Protein AF-A0A645IH89-F1 (afdb_monomer_lite)

Structure (mmCIF, N/CA/C/O backbone):
data_AF-A0A645IH89-F1
#
_entry.id   AF-A0A645IH89-F1
#
loop_
_atom_site.group_PDB
_atom_site.id
_atom_site.type_symbol
_atom_site.label_atom_id
_atom_site.label_alt_id
_atom_site.label_comp_id
_atom_site.label_asym_id
_atom_site.label_entity_id
_atom_site.label_seq_id
_atom_site.pdbx_PDB_ins_code
_atom_site.Cartn_x
_atom_site.Cartn_y
_atom_site.Cartn_z
_atom_site.occupancy
_atom_site.B_iso_or_equiv
_atom_site.auth_seq_id
_atom_site.auth_comp_id
_atom_site.auth_asym_id
_atom_site.auth_atom_id
_atom_site.pdbx_PDB_model_num
ATOM 1 N N . MET A 1 1 ? 17.373 6.473 -4.289 1.00 56.59 1 MET A N 1
ATOM 2 C CA . MET A 1 1 ? 18.399 5.830 -5.144 1.00 56.59 1 MET A CA 1
ATOM 3 C C . MET A 1 1 ? 18.206 4.321 -5.293 1.00 56.59 1 MET A C 1
ATOM 5 O O . MET A 1 1 ? 18.484 3.827 -6.373 1.00 56.59 1 MET A O 1
ATOM 9 N N . LEU A 1 2 ? 17.689 3.603 -4.281 1.00 73.56 2 LEU A N 1
ATOM 10 C CA . LEU A 1 2 ? 17.451 2.150 -4.355 1.00 73.56 2 LEU A CA 1
ATOM 11 C C . LEU A 1 2 ? 16.590 1.724 -5.562 1.00 73.56 2 LEU A C 1
ATOM 13 O O . LEU A 1 2 ? 17.005 0.865 -6.325 1.00 73.56 2 LEU A O 1
ATOM 17 N N . PHE A 1 3 ? 15.436 2.365 -5.779 1.00 76.69 3 PHE A N 1
ATOM 18 C CA . PHE A 1 3 ? 14.535 2.012 -6.887 1.00 76.69 3 PHE A CA 1
ATOM 19 C C . PHE A 1 3 ? 15.138 2.283 -8.274 1.00 76.69 3 PHE A C 1
ATOM 21 O O . PHE A 1 3 ? 15.017 1.447 -9.159 1.00 76.69 3 PHE A O 1
ATOM 28 N N . ASN A 1 4 ? 15.901 3.371 -8.415 1.00 73.50 4 ASN A N 1
ATOM 29 C CA . ASN A 1 4 ? 16.616 3.697 -9.652 1.00 73.50 4 ASN A CA 1
ATOM 30 C C . ASN A 1 4 ? 17.716 2.670 -9.985 1.00 73.50 4 ASN A C 1
ATOM 32 O O . ASN A 1 4 ? 17.926 2.336 -11.143 1.00 73.50 4 ASN A O 1
ATOM 36 N N . MET A 1 5 ? 18.407 2.134 -8.972 1.00 72.81 5 MET A N 1
ATOM 37 C CA . MET A 1 5 ? 19.404 1.066 -9.160 1.00 72.81 5 MET A CA 1
ATOM 38 C C . MET A 1 5 ? 18.766 -0.287 -9.507 1.00 72.81 5 MET A C 1
ATOM 40 O O . MET A 1 5 ? 19.414 -1.124 -10.125 1.00 72.81 5 MET A O 1
ATOM 44 N N . LEU A 1 6 ? 17.502 -0.491 -9.126 1.00 79.00 6 LEU A N 1
ATOM 45 C CA . LEU A 1 6 ? 16.707 -1.675 -9.466 1.00 79.00 6 LEU A CA 1
ATOM 46 C C . LEU A 1 6 ? 16.033 -1.572 -10.847 1.00 79.00 6 LEU A C 1
ATOM 48 O O . LEU A 1 6 ? 15.339 -2.502 -11.242 1.00 79.00 6 LEU A O 1
ATOM 52 N N . GLY A 1 7 ? 16.237 -0.469 -11.579 1.00 76.44 7 GLY A N 1
ATOM 53 C CA . GLY A 1 7 ? 15.638 -0.251 -12.899 1.00 76.44 7 GLY A CA 1
ATOM 54 C C . GLY A 1 7 ? 14.154 0.124 -12.862 1.00 76.44 7 GLY A C 1
ATOM 55 O O . GLY A 1 7 ? 13.472 -0.042 -13.872 1.00 76.44 7 GLY A O 1
ATOM 56 N N . TYR A 1 8 ? 13.662 0.601 -11.714 1.00 80.75 8 TYR A N 1
ATOM 57 C CA . TYR A 1 8 ? 12.318 1.155 -11.561 1.00 80.75 8 TYR A CA 1
ATOM 58 C C . TYR A 1 8 ? 12.349 2.678 -11.592 1.00 80.75 8 TYR A C 1
ATOM 60 O O . TYR A 1 8 ? 13.271 3.294 -11.044 1.00 80.75 8 TYR A O 1
ATOM 68 N N . ASP A 1 9 ? 11.286 3.277 -12.130 1.00 83.31 9 ASP A N 1
ATOM 69 C CA . ASP A 1 9 ? 11.062 4.710 -11.995 1.00 83.31 9 ASP A CA 1
ATOM 70 C C . ASP A 1 9 ? 10.962 5.090 -10.500 1.00 83.31 9 ASP A C 1
ATOM 72 O O . ASP A 1 9 ? 10.087 4.600 -9.770 1.00 83.31 9 ASP A O 1
ATOM 76 N N . PRO A 1 10 ? 11.877 5.936 -9.990 1.00 82.88 10 PRO A N 1
ATOM 77 C CA . PRO A 1 10 ? 11.934 6.243 -8.572 1.00 82.88 10 PRO A CA 1
ATOM 78 C C . PRO A 1 10 ? 10.730 7.062 -8.098 1.00 82.88 10 PRO A C 1
ATOM 80 O O . PRO A 1 10 ? 10.415 6.990 -6.911 1.00 82.88 10 PRO A O 1
ATOM 83 N N . VAL A 1 11 ? 10.060 7.815 -8.976 1.00 84.56 11 VAL A N 1
ATOM 84 C CA . VAL A 1 11 ? 8.894 8.643 -8.631 1.00 84.56 11 VAL A CA 1
ATOM 85 C C . VAL A 1 11 ? 7.670 7.757 -8.415 1.00 84.56 11 VAL A C 1
ATOM 87 O O . VAL A 1 11 ? 6.981 7.882 -7.397 1.00 84.56 11 VAL A O 1
ATOM 90 N N . ILE A 1 12 ? 7.425 6.809 -9.315 1.00 84.56 12 ILE A N 1
ATOM 91 C CA . ILE A 1 12 ? 6.317 5.850 -9.219 1.00 84.56 12 ILE A CA 1
ATOM 92 C C . ILE A 1 12 ? 6.536 4.893 -8.050 1.00 84.56 12 ILE A C 1
ATOM 94 O O . ILE A 1 12 ? 5.619 4.651 -7.260 1.00 84.56 12 ILE A O 1
ATOM 98 N N . ALA A 1 13 ? 7.762 4.400 -7.874 1.00 85.38 13 ALA A N 1
ATOM 99 C CA . ALA A 1 13 ? 8.082 3.562 -6.729 1.00 85.38 13 ALA A CA 1
ATOM 100 C C . ALA A 1 13 ? 7.882 4.325 -5.405 1.00 85.38 13 ALA A C 1
ATOM 102 O O . ALA A 1 13 ? 7.184 3.838 -4.517 1.00 85.38 13 ALA A O 1
ATOM 103 N N . LEU A 1 14 ? 8.412 5.547 -5.268 1.00 86.06 14 LEU A N 1
ATOM 104 C CA . LEU A 1 14 ? 8.251 6.332 -4.037 1.00 86.06 14 LEU A CA 1
ATOM 105 C C . LEU A 1 14 ? 6.797 6.709 -3.756 1.00 86.06 14 LEU A C 1
ATOM 107 O O . LEU A 1 14 ? 6.365 6.609 -2.610 1.00 86.06 14 LEU A O 1
ATOM 111 N N . SER A 1 15 ? 6.039 7.114 -4.774 1.00 86.56 15 SER A N 1
ATOM 112 C CA . SER A 1 15 ? 4.620 7.450 -4.608 1.00 86.56 15 SER A CA 1
ATOM 113 C C . SER A 1 15 ? 3.801 6.233 -4.181 1.00 86.56 15 SER A C 1
ATOM 115 O O . SER A 1 15 ? 2.979 6.338 -3.272 1.00 86.56 15 SER A O 1
ATOM 117 N N . THR A 1 16 ? 4.084 5.056 -4.739 1.00 87.12 16 THR A N 1
ATOM 118 C CA . THR A 1 16 ? 3.400 3.820 -4.348 1.00 87.12 16 THR A CA 1
ATOM 119 C C . THR A 1 16 ? 3.721 3.419 -2.906 1.00 87.12 16 THR A C 1
ATOM 121 O O . THR A 1 16 ? 2.821 3.095 -2.128 1.00 87.12 16 THR A O 1
ATOM 124 N N . TRP A 1 17 ? 4.991 3.510 -2.506 1.00 84.69 17 TRP A N 1
ATOM 125 C CA . TRP A 1 17 ? 5.416 3.238 -1.129 1.00 84.69 17 TRP A CA 1
ATOM 126 C C . TRP A 1 17 ? 4.855 4.247 -0.119 1.00 84.69 17 TRP A C 1
ATOM 128 O O . TRP A 1 17 ? 4.473 3.855 0.985 1.00 84.69 17 TRP A O 1
ATOM 138 N N . ALA A 1 18 ? 4.744 5.523 -0.499 1.00 85.81 18 ALA A N 1
ATOM 139 C CA . ALA A 1 18 ? 4.147 6.566 0.335 1.00 85.81 18 ALA A CA 1
ATOM 140 C C . ALA A 1 18 ? 2.661 6.313 0.635 1.00 85.81 18 ALA A C 1
ATOM 142 O O . ALA A 1 18 ? 2.172 6.761 1.667 1.00 85.81 18 ALA A O 1
ATOM 143 N N . VAL A 1 19 ? 1.954 5.580 -0.232 1.00 83.56 19 VAL A N 1
ATOM 144 C CA . VAL A 1 19 ? 0.560 5.164 -0.009 1.00 83.56 19 VAL A CA 1
ATOM 145 C C . VAL A 1 19 ? 0.493 3.862 0.797 1.00 83.56 19 VAL A C 1
ATOM 147 O O . VAL A 1 19 ? -0.307 3.763 1.725 1.00 83.56 19 VAL A O 1
ATOM 150 N N . MET A 1 20 ? 1.351 2.877 0.503 1.00 83.62 20 MET A N 1
ATOM 151 C CA . MET A 1 20 ? 1.350 1.576 1.193 1.00 83.62 20 MET A CA 1
ATOM 152 C C . MET A 1 20 ? 1.698 1.662 2.691 1.00 83.62 20 MET A C 1
ATOM 154 O O . MET A 1 20 ? 1.105 0.946 3.496 1.00 83.62 20 MET A O 1
ATOM 158 N N . LEU A 1 21 ? 2.645 2.520 3.081 1.00 80.25 21 LEU A N 1
ATOM 159 C CA . LEU A 1 21 ? 3.102 2.636 4.473 1.00 80.25 21 LEU A CA 1
ATOM 160 C C . LEU A 1 21 ? 2.004 3.109 5.447 1.00 80.25 21 LEU A C 1
ATOM 162 O O . LEU A 1 21 ? 1.703 2.369 6.385 1.00 80.25 21 LEU A O 1
ATOM 166 N N . PRO A 1 22 ? 1.336 4.260 5.225 1.00 75.50 22 PRO A N 1
ATOM 167 C CA . PRO A 1 22 ? 0.261 4.708 6.107 1.00 75.50 22 PRO A CA 1
ATOM 168 C C . PRO A 1 22 ? -0.970 3.791 6.059 1.00 75.50 22 PRO A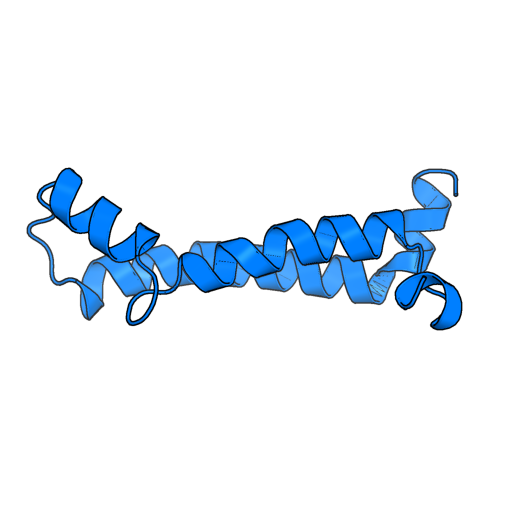 C 1
ATOM 170 O O . PRO A 1 22 ? -1.741 3.766 7.014 1.00 75.50 22 PRO A O 1
ATOM 173 N N . LEU A 1 23 ? -1.157 2.994 4.996 1.00 75.75 23 LEU A N 1
ATOM 174 C CA . LEU A 1 23 ? -2.199 1.958 4.965 1.00 75.75 23 LEU A CA 1
ATOM 175 C C . LEU A 1 23 ? -1.928 0.838 5.973 1.00 75.75 23 LEU A C 1
ATOM 177 O O . LEU A 1 23 ? -2.865 0.351 6.602 1.00 75.75 23 LEU A O 1
ATOM 181 N N . GLY A 1 24 ? -0.664 0.455 6.169 1.00 70.25 24 GLY A N 1
ATOM 182 C CA . GLY A 1 24 ? -0.275 -0.481 7.227 1.00 70.25 24 GLY A CA 1
ATOM 183 C C . GLY A 1 24 ? -0.601 0.061 8.622 1.00 70.25 24 GLY A C 1
ATOM 184 O O . GLY A 1 24 ? -1.133 -0.669 9.460 1.00 70.25 24 GLY A O 1
ATOM 185 N N . ASP A 1 25 ? -0.404 1.367 8.823 1.00 67.75 25 ASP A N 1
ATOM 186 C CA . ASP A 1 25 ? -0.799 2.102 10.035 1.00 67.75 25 ASP A CA 1
ATOM 187 C C . ASP A 1 25 ? -2.319 2.341 10.156 1.00 67.75 25 ASP A C 1
ATOM 189 O O . ASP A 1 25 ? -2.801 2.942 11.119 1.00 67.75 25 ASP A O 1
ATOM 193 N N . CYS A 1 26 ? -3.115 1.858 9.206 1.00 64.12 26 CYS A N 1
ATOM 194 C CA . CYS A 1 26 ? -4.570 1.830 9.331 1.00 64.12 26 CYS A CA 1
ATOM 195 C C . CYS A 1 26 ? -5.095 0.448 9.763 1.00 64.12 26 CYS A C 1
ATOM 197 O O . CYS A 1 26 ? -6.278 0.332 10.099 1.00 64.12 26 CYS A O 1
ATOM 199 N N . LEU A 1 27 ? -4.256 -0.602 9.788 1.00 58.53 27 LEU A N 1
ATOM 200 C CA . LEU A 1 27 ? -4.707 -1.966 10.079 1.00 58.53 27 LEU A CA 1
ATOM 201 C C . LEU A 1 27 ? -4.930 -2.185 11.596 1.00 58.53 27 LEU A C 1
ATOM 203 O O . LEU A 1 27 ? -4.016 -1.955 12.397 1.00 58.53 27 LEU A O 1
ATOM 207 N N . PRO A 1 28 ? -6.113 -2.661 12.043 1.00 54.34 28 PRO A N 1
ATOM 208 C CA . PRO A 1 28 ? -6.467 -2.660 13.464 1.00 54.34 28 PRO A CA 1
ATOM 209 C C . PRO A 1 28 ? -6.105 -4.015 14.088 1.00 54.34 28 PRO A C 1
ATOM 211 O O . PRO A 1 28 ? -6.866 -4.978 13.982 1.00 54.34 28 PRO A O 1
ATOM 214 N N . PRO A 1 29 ? -4.880 -4.146 14.621 1.00 49.03 29 PRO A N 1
ATOM 215 C CA . PRO A 1 29 ? -4.677 -4.334 16.066 1.00 49.03 29 PRO A CA 1
ATOM 216 C C . PRO A 1 29 ? -3.437 -3.594 16.623 1.00 49.03 29 PRO A C 1
ATOM 218 O O . PRO A 1 29 ? -3.208 -3.624 17.832 1.00 49.03 29 PRO A O 1
ATOM 221 N N . THR A 1 30 ? -2.656 -2.920 15.771 1.00 51.00 30 THR A N 1
ATOM 222 C CA . THR A 1 30 ? -1.335 -2.350 16.111 1.00 51.00 30 THR A CA 1
ATOM 223 C C . THR A 1 30 ? -1.193 -0.854 15.841 1.00 51.00 30 THR A C 1
ATOM 225 O O . THR A 1 30 ? -0.197 -0.274 16.260 1.00 51.00 30 THR A O 1
ATOM 228 N N . ALA A 1 31 ? -2.169 -0.203 15.205 1.00 59.78 31 ALA A N 1
ATOM 229 C CA . ALA A 1 31 ? -1.982 1.160 14.735 1.00 59.78 31 ALA A CA 1
ATOM 230 C C . ALA A 1 31 ? -2.854 2.198 15.459 1.00 59.78 31 ALA A C 1
ATOM 232 O O . ALA A 1 31 ? -4.082 2.093 15.541 1.00 59.78 31 ALA A O 1
ATOM 233 N N . VAL A 1 32 ? -2.178 3.214 15.997 1.00 62.09 32 VAL A N 1
ATOM 234 C CA . VAL A 1 32 ? -2.730 4.313 16.803 1.00 62.09 32 VAL A CA 1
ATOM 235 C C . VAL A 1 32 ? -3.920 4.987 16.113 1.00 62.09 32 VAL A C 1
ATOM 237 O O . VAL A 1 32 ? -4.902 5.316 16.775 1.00 62.09 32 VAL A O 1
ATOM 240 N N . VAL A 1 33 ? -3.870 5.123 14.786 1.00 65.31 33 VAL A N 1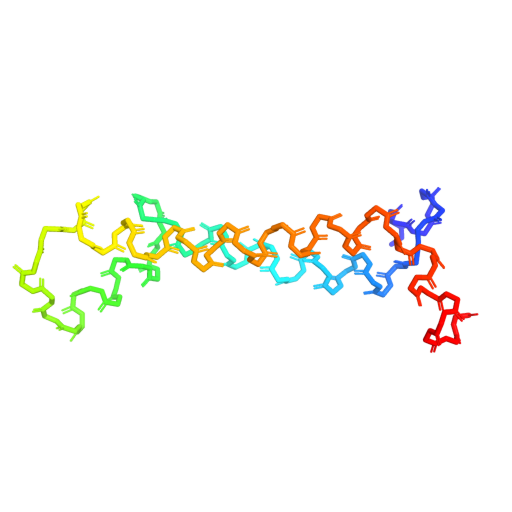
ATOM 241 C CA . VAL A 1 33 ? -4.870 5.843 13.985 1.00 65.31 33 VAL A CA 1
ATOM 242 C C . VAL A 1 33 ? -6.212 5.106 13.942 1.00 65.31 33 VAL A C 1
ATOM 244 O O . VAL A 1 33 ? -7.251 5.709 14.203 1.00 65.31 33 VAL A O 1
ATOM 247 N N . GLY A 1 34 ? -6.210 3.793 13.689 1.00 67.31 34 GLY A N 1
ATOM 248 C CA . GLY A 1 34 ? -7.445 3.003 13.622 1.00 67.31 34 GLY A CA 1
ATOM 249 C C . GLY A 1 34 ? -8.165 2.915 14.971 1.00 67.31 34 GLY A C 1
ATOM 250 O O . GLY A 1 34 ? -9.387 3.045 15.039 1.00 67.31 34 GLY A O 1
ATOM 251 N N . ARG A 1 35 ? -7.406 2.765 16.066 1.00 67.62 35 ARG A N 1
ATOM 252 C CA . ARG A 1 35 ? -7.977 2.760 17.421 1.00 67.62 35 ARG A CA 1
ATOM 253 C C . ARG A 1 35 ? -8.501 4.145 17.812 1.00 67.62 35 ARG A C 1
ATOM 255 O O . ARG A 1 35 ? -9.587 4.227 18.378 1.00 67.62 35 ARG A O 1
ATOM 262 N N . ALA A 1 36 ? -7.754 5.210 17.514 1.00 70.38 36 ALA A N 1
ATOM 263 C CA . ALA A 1 36 ? -8.184 6.581 17.785 1.00 70.38 36 ALA A CA 1
ATOM 264 C C . ALA A 1 36 ? -9.492 6.914 17.054 1.00 70.38 36 ALA A C 1
ATOM 266 O O . ALA A 1 36 ? -10.415 7.421 17.681 1.00 70.38 36 ALA A O 1
ATOM 267 N N . ALA A 1 37 ? -9.622 6.531 15.780 1.00 72.56 37 ALA A N 1
ATOM 268 C CA . ALA A 1 37 ? -10.838 6.768 15.003 1.00 72.56 37 ALA A CA 1
ATOM 269 C C . ALA A 1 37 ? -12.084 6.105 15.618 1.00 72.56 37 ALA A C 1
ATOM 271 O O . ALA A 1 37 ? -13.149 6.712 15.659 1.00 72.56 37 ALA A O 1
ATOM 272 N N . VAL A 1 38 ? -11.964 4.876 16.133 1.00 71.44 38 VAL A N 1
ATOM 273 C CA . VAL A 1 38 ? -13.090 4.168 16.771 1.00 71.44 38 VAL A CA 1
ATOM 274 C C . VAL A 1 38 ? -13.452 4.779 18.128 1.00 71.44 38 VAL A C 1
ATOM 276 O O . VAL A 1 38 ? -14.636 4.849 18.457 1.00 71.44 38 VAL A O 1
ATOM 279 N N . MET A 1 39 ? -12.459 5.235 18.901 1.00 73.50 39 MET A N 1
ATOM 280 C CA . MET A 1 39 ? -12.703 5.910 20.181 1.00 73.50 39 MET A CA 1
ATOM 281 C C . MET A 1 39 ? -13.372 7.278 19.987 1.00 73.50 39 MET A C 1
ATOM 283 O O . MET A 1 39 ? -14.338 7.563 20.684 1.00 73.50 39 MET A O 1
ATOM 287 N N . GLU A 1 40 ? -12.911 8.082 19.025 1.00 76.94 40 GLU A N 1
ATOM 288 C CA . GLU A 1 40 ? -13.479 9.405 18.711 1.00 76.94 40 GLU A CA 1
ATOM 289 C C . GLU A 1 40 ? -14.896 9.320 18.126 1.00 76.94 40 GLU A C 1
ATOM 291 O O . GLU A 1 40 ? -15.756 10.137 18.437 1.00 76.94 40 GLU A O 1
ATOM 296 N N . LEU A 1 41 ? -15.170 8.316 17.288 1.00 77.44 41 LEU A N 1
ATOM 297 C CA . LEU A 1 41 ? -16.484 8.138 16.656 1.00 77.44 41 LEU A CA 1
ATOM 298 C C . LEU A 1 41 ? -17.487 7.362 17.529 1.00 77.44 41 LEU A C 1
ATOM 300 O O . LEU A 1 41 ? -18.559 7.007 17.038 1.00 77.44 41 LEU A O 1
ATOM 304 N N . GLU A 1 42 ? -17.139 7.057 18.787 1.00 68.69 42 GLU A N 1
ATOM 305 C CA . GLU A 1 42 ? -17.950 6.276 19.738 1.00 68.69 42 GLU A CA 1
ATOM 306 C C . GLU A 1 42 ? -18.574 5.013 19.111 1.00 68.69 42 GLU A C 1
ATOM 308 O O . GLU A 1 42 ? -19.752 4.689 19.313 1.00 68.69 42 GLU A O 1
ATOM 313 N N . TYR A 1 43 ? -17.798 4.294 18.295 1.00 68.69 43 TYR A N 1
ATOM 314 C CA . TYR A 1 43 ? -18.337 3.210 17.477 1.00 68.69 43 TYR A CA 1
ATOM 315 C C . TYR A 1 43 ? -18.867 2.064 18.358 1.00 68.69 43 TYR A C 1
ATOM 317 O O . TYR A 1 43 ? -18.104 1.363 19.021 1.00 68.69 43 TYR A O 1
ATOM 325 N N . LYS A 1 44 ? -20.190 1.851 18.350 1.00 62.88 44 LYS A N 1
ATOM 326 C CA . LYS A 1 44 ? -20.877 0.862 19.209 1.00 62.88 44 LYS A CA 1
ATOM 327 C C . LYS A 1 44 ? -20.840 -0.584 18.689 1.00 62.88 44 LYS A C 1
ATOM 329 O O . LYS A 1 44 ? -21.292 -1.488 19.387 1.00 62.88 44 LYS A O 1
ATOM 334 N N . GLY A 1 45 ? -20.353 -0.805 17.466 1.00 65.44 45 GLY A N 1
ATOM 335 C CA . GLY A 1 45 ? -20.230 -2.135 16.856 1.00 65.44 45 GLY A CA 1
ATOM 336 C C . GLY A 1 45 ? -19.003 -2.914 17.343 1.00 65.44 45 GLY A C 1
ATOM 337 O O . GLY A 1 45 ? -18.109 -2.369 17.991 1.00 65.44 45 GLY A O 1
ATOM 338 N N . GLY A 1 46 ? -18.922 -4.205 17.013 1.00 65.94 46 GLY A N 1
ATOM 339 C CA . GLY A 1 46 ? -17.773 -5.028 17.392 1.00 65.94 46 GLY A CA 1
ATOM 340 C C . GLY A 1 46 ? -16.508 -4.611 16.633 1.00 65.94 46 GLY A C 1
ATOM 341 O O . GLY A 1 46 ? -16.426 -4.827 15.423 1.00 65.94 46 GLY A O 1
ATOM 342 N N . TYR A 1 47 ? -15.499 -4.085 17.340 1.00 61.97 47 TYR A N 1
ATOM 343 C CA . TYR A 1 47 ? -14.236 -3.564 16.775 1.00 61.97 47 TYR A CA 1
ATOM 344 C C . TYR A 1 47 ? -13.606 -4.491 15.717 1.00 61.97 47 TYR A C 1
ATOM 346 O O . TYR A 1 47 ? -13.272 -4.068 14.615 1.00 61.97 47 TYR A O 1
ATOM 354 N N . TYR A 1 48 ? -13.515 -5.790 16.01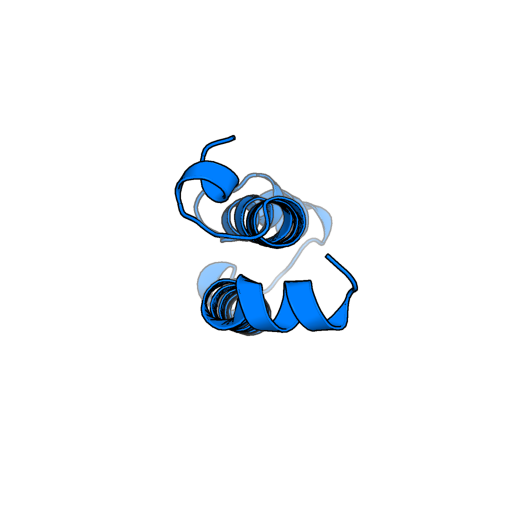5 1.00 63.38 48 TYR A N 1
ATOM 355 C CA . TYR A 1 48 ? -12.891 -6.776 15.127 1.00 63.38 48 TYR A CA 1
ATOM 356 C C . TYR A 1 48 ? -13.802 -7.341 14.034 1.00 63.38 48 TYR A C 1
ATOM 358 O O . TYR A 1 48 ? -13.312 -7.928 13.072 1.00 63.38 48 TYR A O 1
ATOM 366 N N . ARG A 1 49 ? -15.123 -7.232 14.183 1.00 60.19 49 ARG A N 1
ATOM 367 C CA . ARG A 1 49 ? -16.072 -7.984 13.350 1.00 60.19 49 ARG A CA 1
ATOM 368 C C . ARG A 1 49 ? -16.778 -7.107 12.325 1.00 60.19 49 ARG A C 1
ATOM 370 O O . ARG A 1 49 ? -16.993 -7.570 11.209 1.00 60.19 49 ARG A O 1
ATOM 377 N N . ASP A 1 50 ? -17.054 -5.859 12.687 1.00 65.94 50 ASP A N 1
ATOM 378 C CA . ASP A 1 50 ? -17.736 -4.890 11.828 1.00 65.94 50 ASP A CA 1
ATOM 379 C C . ASP A 1 50 ? -16.751 -3.868 11.257 1.00 65.94 50 ASP A C 1
ATOM 381 O O . ASP A 1 50 ? -16.651 -3.708 10.039 1.00 65.94 50 ASP A O 1
ATOM 385 N N . PHE A 1 51 ? -15.947 -3.238 12.119 1.00 67.12 51 PHE A N 1
ATOM 386 C CA . PHE A 1 51 ? -15.028 -2.180 11.697 1.00 67.12 51 PHE A CA 1
ATOM 387 C C . PHE A 1 51 ? -13.828 -2.732 10.918 1.00 67.12 51 PHE A C 1
ATOM 389 O O . PHE A 1 51 ? -13.611 -2.339 9.773 1.00 67.12 51 PHE A O 1
ATOM 396 N N . VAL A 1 52 ? -13.101 -3.710 11.478 1.00 69.38 52 VAL A N 1
ATOM 397 C CA . VAL A 1 52 ? -11.959 -4.351 10.790 1.00 69.38 52 VAL A CA 1
ATOM 398 C C . VAL A 1 52 ? -12.380 -4.940 9.447 1.00 69.38 52 VAL A C 1
ATOM 400 O O . VAL A 1 52 ? -11.692 -4.755 8.451 1.00 69.38 52 VAL A O 1
ATOM 403 N N . LYS A 1 53 ? -13.519 -5.633 9.398 1.00 69.38 53 LYS A N 1
ATOM 404 C CA . LYS A 1 53 ? -13.967 -6.325 8.187 1.00 69.38 53 LYS A CA 1
ATOM 405 C C . LYS A 1 53 ? -14.337 -5.343 7.076 1.00 69.38 53 LYS A C 1
ATOM 407 O O . LYS A 1 53 ? -14.028 -5.597 5.916 1.00 69.38 53 LYS A O 1
ATOM 412 N N . THR A 1 54 ? -14.933 -4.211 7.445 1.00 73.06 54 THR A N 1
ATOM 413 C CA . THR A 1 54 ? -15.273 -3.134 6.509 1.00 73.06 54 THR A CA 1
ATOM 414 C C . THR A 1 54 ? -14.036 -2.359 6.068 1.00 73.06 54 THR A C 1
ATOM 416 O O . THR A 1 54 ? -13.937 -2.033 4.893 1.00 73.06 54 THR A O 1
ATOM 419 N N . ALA A 1 55 ? -13.071 -2.112 6.961 1.00 74.38 55 ALA A N 1
ATOM 420 C CA . ALA A 1 55 ? -11.823 -1.407 6.653 1.00 74.38 55 ALA A CA 1
ATOM 421 C C . ALA A 1 55 ? -10.826 -2.260 5.845 1.00 74.38 55 ALA A C 1
ATOM 423 O O . ALA A 1 55 ? -10.030 -1.726 5.073 1.00 74.38 55 ALA A O 1
ATOM 424 N N . LEU A 1 56 ? -10.887 -3.589 5.971 1.00 76.81 56 LEU A N 1
ATOM 425 C CA . LEU A 1 56 ? -10.023 -4.509 5.231 1.00 76.81 56 LEU A CA 1
ATOM 426 C C . LEU A 1 56 ? -10.304 -4.485 3.721 1.00 76.81 56 LEU A C 1
ATOM 428 O O . LEU A 1 56 ? -9.370 -4.587 2.934 1.00 76.81 56 LEU A O 1
ATOM 432 N N . VAL A 1 57 ? -11.567 -4.316 3.313 1.00 81.38 57 VAL A N 1
ATOM 433 C CA . VAL A 1 57 ? -11.971 -4.267 1.896 1.00 81.38 57 VAL A CA 1
ATOM 434 C C . VAL A 1 57 ? -11.307 -3.107 1.129 1.00 81.38 57 VAL A C 1
ATOM 436 O O . VAL A 1 57 ? -10.622 -3.385 0.142 1.00 81.38 57 VAL A O 1
ATOM 439 N N . PRO A 1 58 ? -11.433 -1.829 1.547 1.00 82.12 58 PRO A N 1
ATOM 440 C CA . PRO A 1 58 ? -10.766 -0.723 0.871 1.00 82.12 58 PRO A CA 1
ATOM 441 C C . PRO A 1 58 ? -9.243 -0.816 0.997 1.00 82.12 58 PRO A C 1
ATOM 443 O O . PRO A 1 58 ? -8.550 -0.514 0.030 1.00 82.12 58 PRO A O 1
ATOM 446 N N . MET A 1 59 ? -8.705 -1.301 2.123 1.00 80.25 59 MET A N 1
ATOM 447 C CA . MET A 1 59 ? -7.259 -1.525 2.252 1.00 80.25 59 MET A CA 1
ATOM 448 C C . MET A 1 59 ? -6.738 -2.517 1.215 1.00 80.25 59 MET A C 1
ATOM 450 O O . MET A 1 59 ? -5.746 -2.239 0.544 1.00 80.25 59 MET A O 1
ATOM 454 N N . PHE A 1 60 ? -7.411 -3.656 1.052 1.00 84.50 60 PHE A N 1
ATOM 455 C CA . PHE A 1 60 ? -6.994 -4.674 0.095 1.00 84.50 60 PHE A CA 1
ATOM 456 C C . PHE A 1 60 ? -7.074 -4.158 -1.344 1.00 84.50 60 PHE A C 1
ATOM 458 O O . PHE A 1 60 ? -6.191 -4.440 -2.150 1.00 84.50 60 PHE A O 1
ATOM 465 N N . PHE A 1 61 ? -8.091 -3.351 -1.653 1.00 88.38 61 PHE A N 1
ATOM 466 C CA . PHE A 1 61 ? -8.228 -2.714 -2.958 1.00 88.3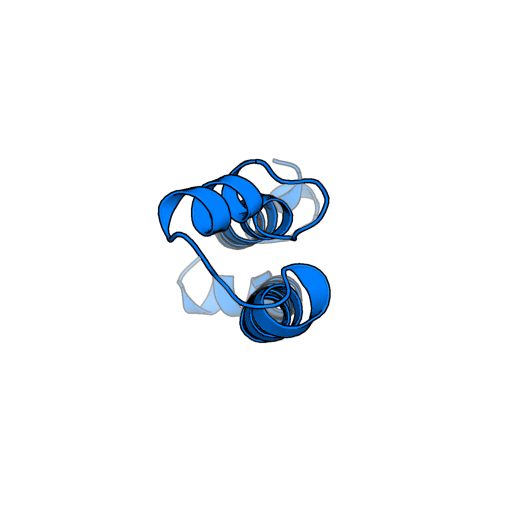8 61 PHE A CA 1
ATOM 467 C C . PHE A 1 61 ? -7.066 -1.758 -3.263 1.00 88.38 61 PHE A C 1
ATOM 469 O O . PHE A 1 61 ? -6.476 -1.833 -4.341 1.00 88.38 61 PHE A O 1
ATOM 476 N N . ILE A 1 62 ? -6.695 -0.899 -2.310 1.00 86.62 62 ILE A N 1
ATOM 477 C CA . ILE A 1 62 ? -5.599 0.056 -2.514 1.00 86.62 62 ILE A CA 1
ATOM 478 C C . ILE A 1 62 ? -4.253 -0.674 -2.585 1.00 86.62 62 ILE A C 1
ATOM 480 O O . ILE A 1 62 ? -3.446 -0.370 -3.458 1.00 86.62 62 ILE A O 1
ATOM 484 N N . LEU A 1 63 ? -4.028 -1.685 -1.739 1.00 86.75 63 LEU A N 1
ATOM 485 C CA . LEU A 1 63 ? -2.822 -2.513 -1.814 1.00 86.75 63 LEU A CA 1
ATOM 486 C C . LEU A 1 63 ? -2.708 -3.226 -3.163 1.00 86.75 63 LEU A C 1
ATOM 488 O O . LEU A 1 63 ? -1.637 -3.198 -3.759 1.00 86.75 63 LEU A O 1
ATOM 492 N N . ALA A 1 64 ? -3.802 -3.799 -3.674 1.00 89.19 64 ALA A N 1
ATOM 493 C CA . ALA A 1 64 ? -3.816 -4.441 -4.985 1.00 89.19 64 ALA A CA 1
ATOM 494 C C . ALA A 1 64 ? -3.471 -3.450 -6.108 1.00 89.19 64 ALA A C 1
ATOM 496 O O . ALA A 1 64 ? -2.635 -3.762 -6.954 1.00 89.19 64 ALA A O 1
ATOM 497 N N . LEU A 1 65 ? -4.050 -2.243 -6.087 1.00 88.88 65 LEU A N 1
ATOM 498 C CA . LEU A 1 65 ? -3.708 -1.184 -7.040 1.00 88.88 65 LEU A CA 1
ATOM 499 C C . LEU A 1 65 ? -2.228 -0.807 -6.955 1.00 88.88 65 LEU A C 1
ATOM 501 O O . LEU A 1 65 ? -1.545 -0.791 -7.972 1.00 88.88 65 LEU A O 1
ATOM 505 N N . CYS A 1 66 ? -1.710 -0.579 -5.750 1.00 86.25 66 CYS A N 1
ATOM 506 C CA . CYS A 1 66 ? -0.302 -0.270 -5.536 1.00 86.25 66 CYS A CA 1
ATOM 507 C C . CYS A 1 66 ? 0.619 -1.411 -6.020 1.00 86.25 66 CYS A C 1
ATOM 509 O O . CYS A 1 66 ? 1.654 -1.153 -6.632 1.00 86.25 66 CYS A O 1
ATOM 511 N N . THR A 1 67 ? 0.250 -2.679 -5.816 1.00 86.38 67 THR A N 1
ATOM 512 C CA . THR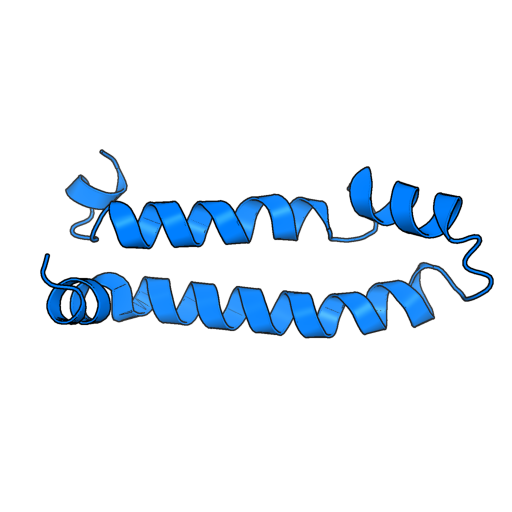 A 1 67 ? 1.009 -3.820 -6.350 1.00 86.38 67 THR A CA 1
ATOM 513 C C . THR A 1 67 ? 1.008 -3.839 -7.878 1.00 86.38 67 THR A C 1
ATOM 515 O O . THR A 1 67 ? 2.062 -4.050 -8.474 1.00 86.38 67 THR A O 1
ATOM 518 N N . ILE A 1 68 ? -0.133 -3.570 -8.521 1.00 88.12 68 ILE A N 1
ATOM 519 C CA . ILE A 1 68 ? -0.227 -3.474 -9.986 1.00 88.12 68 ILE A CA 1
ATOM 520 C C . ILE A 1 68 ? 0.672 -2.341 -10.496 1.00 88.12 68 ILE A C 1
ATOM 522 O O . ILE A 1 68 ? 1.479 -2.564 -11.396 1.00 88.12 68 ILE A O 1
ATOM 526 N N . THR A 1 69 ? 0.609 -1.158 -9.882 1.00 84.88 69 THR A N 1
ATOM 527 C CA . THR A 1 69 ? 1.445 -0.009 -10.263 1.00 84.88 69 THR A CA 1
ATOM 528 C C . THR A 1 69 ? 2.940 -0.304 -10.108 1.00 84.88 69 THR A C 1
ATOM 530 O O . THR A 1 69 ? 3.731 0.130 -10.940 1.00 84.88 69 THR A O 1
ATOM 533 N N . MET A 1 70 ? 3.343 -1.088 -9.102 1.00 84.12 70 MET A N 1
ATOM 534 C CA . MET A 1 70 ? 4.739 -1.523 -8.946 1.00 84.12 70 MET A CA 1
ATOM 535 C C . MET A 1 70 ? 5.177 -2.536 -10.008 1.00 84.12 70 MET A C 1
ATOM 537 O O . MET A 1 70 ? 6.309 -2.453 -10.479 1.00 84.12 70 MET A O 1
ATOM 541 N N . ILE A 1 71 ? 4.308 -3.474 -10.403 1.00 85.31 71 ILE A N 1
ATOM 542 C CA . ILE A 1 71 ? 4.615 -4.454 -11.461 1.00 85.31 71 ILE A CA 1
ATOM 543 C C . ILE A 1 71 ? 4.799 -3.742 -12.806 1.00 85.31 71 ILE A C 1
ATOM 545 O O . ILE A 1 71 ? 5.768 -4.000 -13.515 1.00 85.31 71 ILE A O 1
ATOM 549 N N . PHE A 1 72 ? 3.903 -2.808 -13.123 1.00 83.31 72 PHE A N 1
ATOM 550 C CA . PHE A 1 72 ? 3.898 -2.053 -14.379 1.00 83.31 72 PHE A CA 1
ATOM 551 C C . PHE A 1 72 ? 4.631 -0.707 -14.274 1.00 83.31 72 PHE A C 1
ATOM 553 O O . PHE A 1 72 ? 4.401 0.196 -15.075 1.00 83.31 72 PHE A O 1
ATOM 560 N N . CYS A 1 73 ? 5.521 -0.554 -13.291 1.00 79.88 73 CYS A N 1
ATOM 561 C CA . CYS A 1 73 ? 6.156 0.720 -12.950 1.00 79.88 73 CYS A CA 1
ATOM 562 C C . CYS A 1 73 ? 6.852 1.387 -14.153 1.00 79.88 73 CYS A C 1
ATOM 564 O O . CYS A 1 73 ? 6.707 2.589 -14.355 1.00 79.88 73 CYS A O 1
ATOM 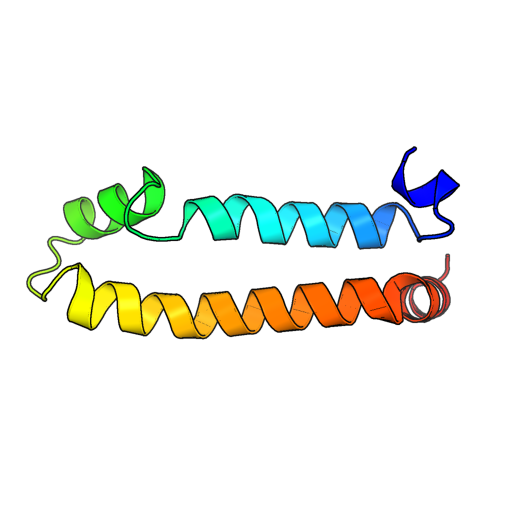566 N N . ASN A 1 74 ? 7.520 0.609 -15.011 1.00 73.88 74 ASN A N 1
ATOM 567 C CA . ASN A 1 74 ? 8.197 1.144 -16.199 1.00 73.88 74 ASN A CA 1
ATOM 568 C C . ASN A 1 74 ? 7.238 1.532 -17.335 1.00 73.88 74 ASN A C 1
ATOM 570 O O . ASN A 1 74 ? 7.492 2.508 -18.034 1.00 73.88 74 ASN A O 1
ATOM 574 N N . GLU A 1 75 ? 6.127 0.813 -17.512 1.00 79.50 75 GLU A N 1
ATOM 575 C CA . GLU A 1 75 ? 5.094 1.173 -18.494 1.00 79.50 75 GLU A CA 1
ATOM 576 C C . GLU A 1 75 ? 4.344 2.427 -18.060 1.00 79.50 75 GLU A C 1
ATOM 578 O O . GLU A 1 75 ? 4.129 3.329 -18.868 1.00 79.50 75 GLU A O 1
ATOM 583 N N . PHE A 1 76 ? 4.018 2.531 -16.769 1.00 75.62 76 PHE A N 1
ATOM 584 C CA . PHE A 1 76 ? 3.477 3.763 -16.219 1.00 75.62 76 PHE A CA 1
ATOM 585 C C . PHE A 1 76 ? 4.473 4.906 -16.398 1.00 75.62 76 PHE A C 1
ATOM 587 O O . PHE A 1 76 ? 4.078 5.909 -16.976 1.00 75.62 76 PHE A O 1
ATOM 594 N N . GLY A 1 77 ? 5.751 4.739 -16.040 1.00 73.62 77 GLY A N 1
ATOM 595 C CA . GLY A 1 77 ? 6.799 5.755 -16.233 1.00 73.62 77 GLY A CA 1
ATOM 596 C C . GLY A 1 77 ? 6.886 6.262 -17.670 1.00 73.62 77 GLY A C 1
ATOM 597 O O . GLY A 1 77 ? 6.883 7.471 -17.902 1.00 73.62 77 GLY A O 1
ATOM 598 N N . ALA A 1 78 ? 6.841 5.348 -18.639 1.00 75.19 78 ALA A N 1
ATOM 599 C CA . ALA A 1 78 ? 6.837 5.691 -20.057 1.00 75.19 78 ALA A CA 1
ATOM 600 C C . ALA A 1 78 ? 5.585 6.482 -20.493 1.00 75.19 78 ALA A C 1
ATOM 602 O O . ALA A 1 78 ? 5.684 7.350 -21.358 1.00 75.19 78 ALA A O 1
ATOM 603 N N . ILE A 1 79 ? 4.413 6.224 -19.898 1.00 76.44 79 ILE A N 1
ATOM 604 C CA . ILE A 1 79 ? 3.158 6.937 -20.205 1.00 76.44 79 ILE A CA 1
ATOM 605 C C . ILE A 1 79 ? 3.138 8.348 -19.598 1.00 76.44 79 ILE A C 1
ATOM 607 O O . ILE A 1 79 ? 2.615 9.271 -20.224 1.00 76.44 79 ILE A O 1
ATOM 611 N N . ILE A 1 80 ? 3.693 8.534 -18.395 1.00 73.69 80 ILE A N 1
ATOM 612 C CA . ILE A 1 80 ? 3.731 9.846 -17.712 1.00 73.69 80 ILE A CA 1
ATOM 613 C C . ILE A 1 80 ? 4.892 10.739 -18.177 1.00 73.69 80 ILE A C 1
ATOM 615 O O . ILE A 1 80 ? 4.969 11.890 -17.750 1.00 73.69 80 ILE A O 1
ATOM 619 N N . GLY A 1 81 ? 5.736 10.251 -19.093 1.00 61.66 81 GLY A N 1
ATOM 620 C CA . GLY A 1 81 ? 6.790 11.035 -19.740 1.00 61.66 81 GLY A CA 1
ATOM 621 C C . GLY A 1 81 ? 8.122 11.054 -18.989 1.00 61.66 81 GLY A C 1
ATOM 622 O O . GLY A 1 81 ? 8.764 12.104 -18.956 1.00 61.66 81 GLY A O 1
ATOM 623 N N . GLY A 1 82 ? 8.498 9.927 -18.371 1.00 51.25 82 GLY A N 1
ATOM 624 C CA . GLY A 1 82 ? 9.841 9.708 -17.817 1.00 51.25 82 GLY A CA 1
ATOM 625 C C . GLY A 1 82 ? 10.946 9.745 -18.868 1.00 51.25 82 GLY A C 1
ATOM 626 O O . GLY A 1 82 ? 10.709 9.258 -19.998 1.00 51.25 82 GLY A O 1
#

Sequence (82 aa):
MLFNMLGYDPVIALSTWAVMLPLGDCLPPTAVVGRAAVMELEYKGGYYRDFVKTALVPMFFILALCTITMIFCNEFGAIIGG

pLDDT: mean 74.62, std 9.98, range [49.03, 89.19]

Foldseek 3Di:
DVQVVVVFDPVLVVVLVVVLVVLVLCQPDPHPVVVVVCVVVVPPDDSVPPVNVVSVVVSVVSNVVSVVCRVCRVVVCVVVPD

Radius of gyration: 16.46 Å; chains: 1; bounding box: 40×19×40 Å

Secondary structure (DSSP, 8-state):
-HHHHTTS-HHHHHHHHHHHHHHHTTSTTT-HHHHHHHHHTT--S-IIIIIHHHHHHHHHHHHHHHHHHHHTHHHHHHHHT-

Organism: NCBI:txid1076179